Protein AF-A0AAP3ELH7-F1 (afdb_monomer_lite)

Organism: Escherichia coli (NCBI:txid562)

pLDDT: mean 81.07, std 14.66, range [38.44, 95.0]

Radius of gyration: 16.55 Å; chains: 1; bounding box: 54×20×45 Å

Foldseek 3Di:
DPPPPPPPVVQDFDKDKDFDDDPPDDPPDDTDIDIGTDDPPPDCAQPWADWDFDADPVRDTPDTDTTGDHDPDDPPPDD

Sequence (79 aa):
LPNKIDPKVKNVAAVAVSATLPPMYSRGQTIDVTVSSIGDATSIRGGTLLLTQLHGADGEVYALAQGSVVVGGMNATGA

Structure (mmCIF, N/CA/C/O backbone):
data_AF-A0AAP3ELH7-F1
#
_entry.id   AF-A0AAP3ELH7-F1
#
loop_
_atom_site.group_PDB
_atom_site.id
_atom_site.type_symbol
_atom_site.label_atom_id
_atom_site.label_alt_id
_atom_site.label_comp_id
_atom_site.label_asym_id
_atom_site.label_entity_id
_atom_site.label_seq_id
_atom_site.pdbx_PDB_ins_code
_atom_site.Cartn_x
_atom_site.Cartn_y
_atom_site.Cartn_z
_atom_site.occupancy
_atom_site.B_iso_or_equiv
_atom_site.auth_seq_id
_atom_site.auth_comp_id
_atom_site.auth_asym_id
_atom_site.auth_atom_id
_atom_site.pdbx_PDB_model_num
ATOM 1 N N . LEU A 1 1 ? 38.328 8.299 -13.344 1.00 55.09 1 LEU A N 1
ATOM 2 C CA . LEU A 1 1 ? 37.064 8.364 -12.572 1.00 55.09 1 LEU A CA 1
ATOM 3 C C . LEU A 1 1 ? 36.282 7.102 -12.905 1.00 55.09 1 LEU A C 1
ATOM 5 O O . LEU A 1 1 ? 36.090 6.879 -14.096 1.00 55.09 1 LEU A O 1
ATOM 9 N N . PRO A 1 2 ? 35.936 6.232 -11.941 1.00 57.00 2 PRO A N 1
ATOM 10 C CA . PRO A 1 2 ? 35.196 5.018 -12.261 1.00 57.00 2 PRO A CA 1
ATOM 11 C C . PRO A 1 2 ? 33.828 5.414 -12.826 1.00 57.00 2 PRO A C 1
ATOM 13 O O . PRO A 1 2 ? 33.229 6.393 -12.374 1.00 57.00 2 PRO A O 1
ATOM 16 N N . ASN A 1 3 ? 33.385 4.696 -13.858 1.00 56.19 3 ASN A N 1
ATOM 17 C CA . ASN A 1 3 ? 32.102 4.925 -14.512 1.00 56.19 3 ASN A CA 1
ATOM 18 C C . ASN A 1 3 ? 30.993 4.994 -13.461 1.00 56.19 3 ASN A C 1
ATOM 20 O O . ASN A 1 3 ? 30.919 4.131 -12.587 1.00 56.19 3 ASN A O 1
ATOM 24 N N . LYS A 1 4 ? 30.147 6.027 -13.558 1.00 59.53 4 LYS A N 1
ATOM 25 C CA . LYS A 1 4 ? 28.904 6.137 -12.794 1.00 59.53 4 LYS A CA 1
ATOM 26 C C . LYS A 1 4 ? 28.117 4.846 -13.003 1.00 59.53 4 LYS A C 1
ATOM 28 O O . LYS A 1 4 ? 27.550 4.625 -14.069 1.00 59.53 4 LYS A O 1
ATOM 33 N N . ILE A 1 5 ? 28.136 3.970 -12.006 1.00 63.03 5 ILE A N 1
ATOM 34 C CA . ILE A 1 5 ? 27.188 2.870 -11.911 1.00 63.03 5 ILE A CA 1
ATOM 35 C C . ILE A 1 5 ? 25.878 3.567 -11.573 1.00 63.03 5 ILE A C 1
ATOM 37 O O . ILE A 1 5 ? 25.613 3.831 -10.407 1.00 63.03 5 ILE A O 1
ATOM 41 N N . ASP A 1 6 ? 25.114 3.967 -12.589 1.00 61.56 6 ASP A N 1
ATOM 42 C CA . ASP A 1 6 ? 23.722 4.344 -12.389 1.00 61.56 6 ASP A CA 1
ATOM 43 C C . ASP A 1 6 ? 23.029 3.087 -11.853 1.00 61.56 6 ASP A C 1
ATOM 45 O O . ASP A 1 6 ? 22.940 2.096 -12.590 1.00 61.56 6 ASP A O 1
ATOM 49 N N . PRO A 1 7 ? 22.542 3.065 -10.599 1.00 58.81 7 PRO A N 1
ATOM 50 C CA . PRO A 1 7 ? 21.730 1.971 -10.102 1.00 58.81 7 PRO A CA 1
ATOM 51 C C . PRO A 1 7 ? 20.342 2.101 -10.738 1.00 58.81 7 PRO A C 1
ATOM 53 O O . PRO A 1 7 ? 19.337 2.265 -10.054 1.00 58.81 7 PRO A O 1
ATOM 56 N N . LYS A 1 8 ? 20.265 2.056 -12.074 1.00 57.91 8 LYS A N 1
ATOM 57 C CA . LYS A 1 8 ? 19.030 1.765 -12.792 1.00 57.91 8 LYS A CA 1
ATOM 58 C C . LYS A 1 8 ? 18.691 0.323 -12.453 1.00 57.91 8 LYS A C 1
ATOM 60 O O . LYS A 1 8 ? 19.046 -0.615 -13.166 1.00 57.91 8 LYS A O 1
ATOM 65 N N . VAL A 1 9 ? 18.067 0.162 -11.294 1.00 62.00 9 VAL A N 1
ATOM 66 C CA . VAL A 1 9 ? 17.492 -1.072 -10.785 1.00 62.00 9 VAL A CA 1
ATOM 67 C C . VAL A 1 9 ? 16.379 -1.477 -11.741 1.00 62.00 9 VAL A C 1
ATOM 69 O O . VAL A 1 9 ? 15.224 -1.114 -11.577 1.00 62.00 9 VAL A O 1
ATOM 72 N N . LYS A 1 10 ? 16.749 -2.210 -12.796 1.00 62.38 10 LYS A N 1
ATOM 73 C CA . LYS A 1 10 ? 15.844 -2.583 -13.896 1.00 62.38 10 LYS A CA 1
ATOM 74 C C . LYS A 1 10 ? 14.563 -3.288 -13.429 1.00 62.38 10 LYS A C 1
ATOM 76 O O . LYS A 1 10 ? 13.583 -3.274 -14.157 1.00 62.38 10 LYS A O 1
ATOM 81 N N . ASN A 1 11 ? 14.584 -3.880 -12.233 1.00 69.44 11 ASN A N 1
ATOM 82 C CA . ASN A 1 11 ? 13.524 -4.737 -11.707 1.00 69.44 11 ASN A CA 1
ATOM 83 C C . ASN A 1 11 ? 12.961 -4.255 -10.356 1.00 69.44 11 ASN A C 1
ATOM 85 O O . ASN A 1 11 ? 12.369 -5.051 -9.633 1.00 69.44 11 ASN A O 1
ATOM 89 N N . VAL A 1 12 ? 13.179 -2.992 -9.974 1.00 79.56 12 VAL A N 1
ATOM 90 C CA . VAL A 1 12 ? 12.644 -2.427 -8.724 1.00 79.56 12 VAL A CA 1
ATOM 91 C C . VAL A 1 12 ? 11.866 -1.160 -9.047 1.00 79.56 12 VAL A C 1
ATOM 93 O O . VAL A 1 12 ? 12.336 -0.315 -9.804 1.00 79.56 12 VAL A O 1
ATOM 96 N N . ALA A 1 13 ? 10.685 -1.027 -8.451 1.00 85.44 13 ALA A N 1
ATOM 97 C CA . ALA A 1 13 ? 9.844 0.154 -8.562 1.00 85.44 13 ALA A CA 1
ATOM 98 C C . ALA A 1 13 ? 9.549 0.706 -7.167 1.00 85.44 13 ALA A C 1
ATOM 100 O O . ALA A 1 13 ? 9.262 -0.055 -6.242 1.00 85.44 13 ALA A O 1
ATOM 101 N N . ALA A 1 14 ? 9.588 2.029 -7.027 1.00 88.62 14 ALA A N 1
ATOM 102 C CA . ALA A 1 14 ? 8.971 2.688 -5.887 1.00 88.62 14 ALA A CA 1
ATOM 103 C C . ALA A 1 14 ? 7.449 2.656 -6.076 1.00 88.62 14 ALA A C 1
ATOM 105 O O . ALA A 1 14 ? 6.954 2.906 -7.178 1.00 88.62 14 ALA A O 1
ATOM 106 N N . VAL A 1 15 ? 6.708 2.333 -5.017 1.00 91.62 15 VAL A N 1
ATOM 107 C CA . VAL A 1 15 ? 5.245 2.239 -5.059 1.00 91.62 15 VAL A CA 1
ATOM 108 C C . VAL A 1 15 ? 4.617 2.929 -3.856 1.00 91.62 15 VAL A C 1
ATOM 110 O O . VAL A 1 15 ? 5.183 2.931 -2.766 1.00 91.62 15 VAL A O 1
ATOM 113 N N . ALA A 1 16 ? 3.440 3.510 -4.068 1.00 92.00 16 ALA A N 1
ATOM 114 C CA . ALA A 1 16 ? 2.547 3.977 -3.020 1.00 92.00 16 ALA A CA 1
ATOM 115 C C . ALA A 1 16 ? 1.495 2.897 -2.778 1.00 92.00 16 ALA A C 1
ATOM 117 O O . ALA A 1 16 ? 0.937 2.355 -3.733 1.00 92.00 16 ALA A O 1
ATOM 118 N N . VAL A 1 17 ? 1.210 2.612 -1.511 1.00 93.75 17 VAL A N 1
ATOM 119 C CA . VAL A 1 17 ? 0.151 1.684 -1.114 1.00 93.75 17 VAL A CA 1
ATOM 120 C C . VAL A 1 17 ? -0.848 2.454 -0.267 1.00 93.75 17 VAL A C 1
ATOM 122 O O . VAL A 1 17 ? -0.469 3.080 0.721 1.00 93.75 17 VAL A O 1
ATOM 125 N N . SER A 1 18 ? -2.114 2.431 -0.662 1.00 93.75 18 SER A N 1
ATOM 126 C CA . SER A 1 18 ? -3.200 3.079 0.068 1.00 93.75 18 SER A CA 1
ATOM 127 C C . SER A 1 18 ? -4.396 2.148 0.184 1.00 93.75 18 SER A C 1
ATOM 129 O O . SER A 1 18 ? -4.587 1.241 -0.623 1.00 93.75 18 SER A O 1
ATOM 131 N N . ALA A 1 19 ? -5.205 2.357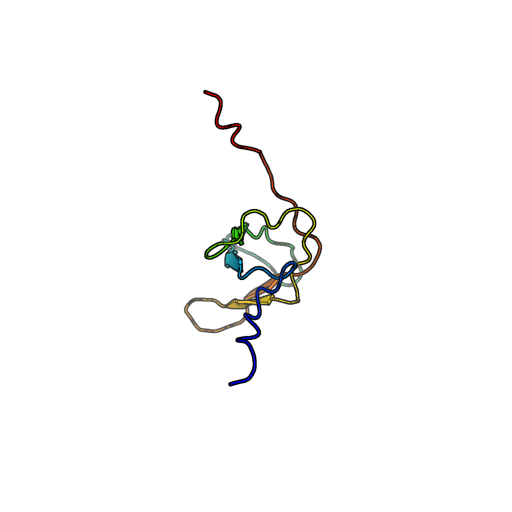 1.213 1.00 93.19 19 ALA A N 1
ATOM 132 C CA . ALA A 1 19 ? -6.423 1.598 1.436 1.00 93.19 19 ALA A CA 1
ATOM 133 C C . ALA A 1 19 ? -7.455 2.483 2.124 1.00 93.19 19 ALA A C 1
ATOM 135 O O . ALA A 1 19 ? -7.106 3.435 2.825 1.00 93.19 19 ALA A O 1
ATOM 136 N N . THR A 1 20 ? -8.726 2.148 1.948 1.00 90.94 20 THR A N 1
ATOM 137 C CA . THR A 1 20 ? -9.818 2.756 2.704 1.00 90.94 20 THR A CA 1
ATOM 138 C C . THR A 1 20 ? -10.347 1.720 3.675 1.00 90.94 20 THR A C 1
ATOM 140 O O . THR A 1 20 ? -10.818 0.665 3.258 1.00 90.94 20 THR A O 1
ATOM 143 N N . LEU A 1 21 ? -10.262 2.011 4.973 1.00 88.12 21 LEU A N 1
ATOM 144 C CA . LEU A 1 21 ? -10.827 1.130 5.986 1.00 88.12 21 LEU A CA 1
ATOM 145 C C . LEU A 1 21 ? -12.354 1.275 5.999 1.00 88.12 21 LEU A C 1
ATOM 147 O O . LEU A 1 21 ? -12.851 2.385 6.218 1.00 88.12 21 LEU A O 1
ATOM 151 N N . PRO A 1 22 ? -13.112 0.187 5.782 1.00 85.44 22 PRO A N 1
ATOM 152 C CA . PRO A 1 22 ? -14.557 0.241 5.893 1.00 85.44 22 PRO A CA 1
ATOM 153 C C . PRO A 1 22 ? -14.981 0.423 7.360 1.00 85.44 22 PRO A C 1
ATOM 155 O O . PRO A 1 22 ? -14.261 0.018 8.282 1.00 85.44 22 PRO A O 1
ATOM 158 N N . PRO A 1 23 ? -16.177 0.986 7.603 1.00 85.94 23 PRO A N 1
ATOM 159 C CA . PRO A 1 23 ? -16.768 0.991 8.932 1.00 85.94 23 PRO A CA 1
ATOM 160 C C . PRO A 1 23 ? -16.849 -0.435 9.490 1.00 85.94 23 PRO A C 1
ATOM 162 O O . PRO A 1 23 ? -17.180 -1.371 8.766 1.00 85.94 23 PRO A O 1
ATOM 165 N N . MET A 1 24 ? -16.587 -0.594 10.788 1.00 83.75 2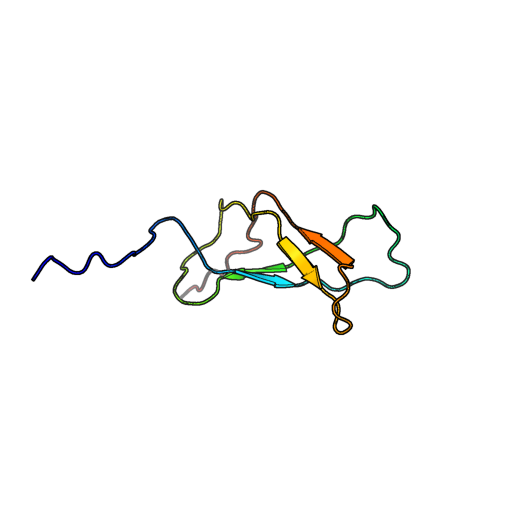4 MET A N 1
ATOM 166 C CA . MET A 1 24 ? -16.638 -1.888 11.490 1.00 83.75 24 MET A CA 1
ATOM 167 C C . MET A 1 24 ? -15.636 -2.950 10.999 1.00 83.75 24 MET A C 1
ATOM 169 O O . MET A 1 24 ? -15.833 -4.141 11.258 1.00 83.75 24 MET A O 1
ATOM 173 N N . TYR A 1 25 ? -14.541 -2.541 10.346 1.00 85.69 25 TYR A N 1
ATOM 174 C CA . TYR A 1 25 ? -13.433 -3.447 10.049 1.00 85.69 25 TYR A CA 1
ATOM 175 C C . TYR A 1 25 ? -12.948 -4.152 11.325 1.00 85.69 25 TYR A C 1
ATOM 177 O O . TYR A 1 25 ? -12.629 -3.518 12.333 1.00 85.69 25 TYR A O 1
ATOM 185 N N . SER A 1 26 ? -12.915 -5.481 11.277 1.00 87.81 26 SER A N 1
ATOM 186 C CA . SER A 1 26 ? -12.504 -6.330 12.394 1.00 87.81 26 SER A CA 1
ATOM 187 C C . SER A 1 26 ? -11.126 -6.928 12.148 1.00 87.81 26 SER A C 1
ATOM 189 O O . SER A 1 26 ? -10.727 -7.186 11.013 1.00 87.81 26 SER A O 1
ATOM 191 N N . ARG A 1 27 ? -10.393 -7.203 13.230 1.00 84.88 27 ARG A N 1
ATOM 192 C CA . ARG A 1 27 ? -9.076 -7.846 13.137 1.00 84.88 27 ARG A CA 1
ATOM 193 C C . ARG A 1 27 ? -9.181 -9.170 12.375 1.00 84.88 27 ARG A C 1
ATOM 195 O O . ARG A 1 27 ? -10.024 -10.002 12.693 1.00 84.88 27 ARG A O 1
ATOM 202 N N . GLY A 1 28 ? -8.295 -9.358 11.400 1.00 85.88 28 GLY A N 1
ATOM 203 C CA . GLY A 1 28 ? -8.236 -10.565 10.573 1.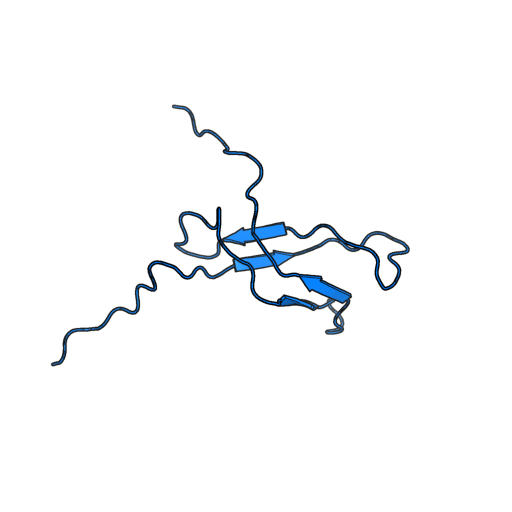00 85.88 28 GLY A CA 1
ATOM 204 C C . GLY A 1 28 ? -9.121 -10.537 9.325 1.00 85.88 28 GLY A C 1
ATOM 205 O O . GLY A 1 28 ? -9.028 -11.459 8.520 1.00 85.88 28 GLY A O 1
ATOM 206 N N . GLN A 1 29 ? -9.942 -9.502 9.125 1.00 90.62 29 GLN A N 1
ATOM 207 C CA . GLN A 1 29 ? -10.607 -9.299 7.840 1.00 90.62 29 GLN A CA 1
ATOM 208 C C . GLN A 1 29 ? -9.598 -8.849 6.779 1.00 90.62 29 GLN A C 1
ATOM 210 O O . GLN A 1 29 ? -8.579 -8.232 7.076 1.00 90.62 29 GLN A O 1
ATOM 215 N N . THR A 1 30 ? -9.882 -9.159 5.521 1.00 90.25 30 THR A N 1
ATOM 216 C CA . THR A 1 30 ? -9.121 -8.634 4.386 1.00 90.25 30 THR A CA 1
ATOM 217 C C . THR A 1 30 ? -9.655 -7.261 3.999 1.00 90.25 30 THR A C 1
ATOM 219 O O . THR A 1 30 ? -10.868 -7.051 4.013 1.00 90.25 30 THR A O 1
ATOM 222 N N . ILE A 1 31 ? -8.762 -6.350 3.614 1.00 90.06 31 ILE A N 1
ATOM 223 C CA . ILE A 1 31 ? -9.126 -5.070 2.998 1.00 90.06 31 ILE A CA 1
ATOM 224 C C . ILE A 1 31 ? -8.542 -4.982 1.598 1.00 90.06 31 ILE A C 1
ATOM 226 O O . ILE A 1 31 ? -7.461 -5.515 1.334 1.00 90.06 31 ILE A O 1
ATOM 230 N N . ASP A 1 32 ? -9.238 -4.258 0.733 1.00 90.06 32 ASP A N 1
ATOM 231 C CA . ASP A 1 32 ? -8.716 -3.918 -0.578 1.00 90.06 32 ASP A CA 1
ATOM 232 C C . ASP A 1 32 ? -7.672 -2.808 -0.452 1.00 90.06 32 ASP A C 1
ATOM 234 O O . ASP A 1 32 ? -7.867 -1.801 0.237 1.00 90.06 32 ASP A O 1
ATOM 238 N N . VAL A 1 33 ? -6.551 -3.002 -1.143 1.00 91.56 33 VAL A N 1
ATOM 239 C CA . VAL A 1 33 ? -5.450 -2.044 -1.194 1.00 91.56 33 VAL A CA 1
ATOM 240 C C . VAL A 1 33 ? -5.186 -1.651 -2.639 1.00 91.56 33 VAL A C 1
ATOM 242 O O . VAL A 1 33 ? -5.200 -2.480 -3.547 1.00 91.56 33 VAL A O 1
ATOM 245 N N . THR A 1 34 ? -4.931 -0.369 -2.854 1.00 91.44 34 THR A N 1
ATOM 246 C CA . THR A 1 34 ? -4.508 0.176 -4.139 1.00 91.44 34 THR A CA 1
ATOM 247 C C . THR A 1 34 ? -3.000 0.350 -4.122 1.00 91.44 34 THR A C 1
ATOM 249 O O . THR A 1 34 ? -2.447 0.964 -3.209 1.00 91.44 34 THR A O 1
ATOM 252 N N . VAL A 1 35 ? -2.334 -0.188 -5.142 1.00 91.56 35 VAL A N 1
ATOM 253 C CA . VAL A 1 35 ? -0.890 -0.044 -5.338 1.00 91.56 35 VAL A CA 1
ATOM 254 C C . VAL A 1 35 ? -0.654 0.790 -6.587 1.00 91.56 35 VAL A C 1
ATOM 256 O O . VAL A 1 35 ? -1.085 0.417 -7.677 1.00 91.56 35 VAL A O 1
ATOM 259 N N . SER A 1 36 ? 0.065 1.895 -6.427 1.00 89.38 36 SER A N 1
ATOM 260 C CA . SER A 1 36 ? 0.369 2.836 -7.502 1.00 89.38 36 SER A CA 1
ATOM 261 C C . SER A 1 36 ? 1.875 2.947 -7.690 1.00 89.38 36 SER A C 1
ATOM 263 O O . SER A 1 36 ? 2.620 3.080 -6.722 1.00 89.38 36 SER A O 1
ATOM 265 N N . SER A 1 37 ? 2.342 2.914 -8.935 1.00 87.56 37 SER A N 1
ATOM 266 C CA . SER A 1 37 ? 3.743 3.183 -9.263 1.00 87.56 37 SER A CA 1
ATOM 267 C C . SER A 1 37 ? 4.110 4.639 -8.961 1.00 87.56 37 SER A C 1
ATOM 269 O O . SER A 1 37 ? 3.333 5.546 -9.256 1.00 87.56 37 SER A O 1
ATOM 271 N N . ILE A 1 3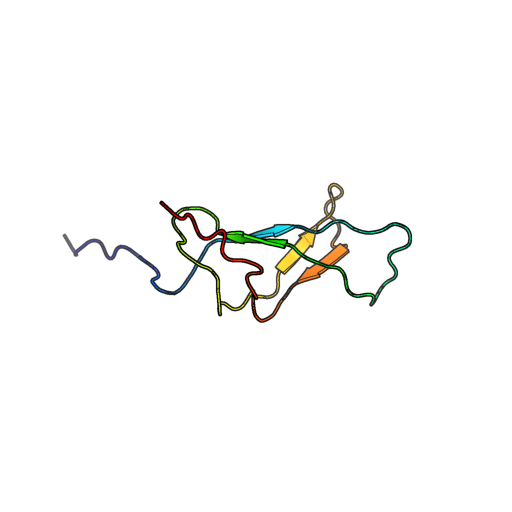8 ? 5.303 4.866 -8.411 1.00 86.25 38 ILE A N 1
ATOM 272 C CA . ILE A 1 38 ? 5.866 6.198 -8.158 1.00 86.25 38 ILE A CA 1
ATOM 273 C C . ILE A 1 38 ? 7.052 6.432 -9.103 1.00 86.25 38 ILE A C 1
ATOM 275 O O . ILE A 1 38 ? 7.916 5.566 -9.255 1.00 86.25 38 ILE A O 1
ATOM 279 N N . GLY A 1 39 ? 7.128 7.632 -9.684 1.00 80.00 39 GLY A N 1
ATOM 280 C CA . GLY A 1 39 ? 8.249 8.067 -10.520 1.00 80.00 39 GLY A CA 1
ATOM 281 C C . GLY A 1 39 ? 8.246 7.416 -11.903 1.00 80.00 39 GLY A C 1
ATOM 282 O O . GLY A 1 39 ? 7.199 7.287 -12.529 1.00 80.00 39 GLY A O 1
ATOM 283 N N . ASP A 1 40 ? 9.421 6.989 -12.367 1.00 71.00 40 ASP A N 1
ATOM 284 C CA . ASP A 1 40 ? 9.640 6.532 -13.749 1.00 71.00 40 ASP A CA 1
ATOM 285 C C . ASP A 1 40 ? 9.267 5.055 -13.995 1.00 71.00 40 ASP A C 1
ATOM 287 O O . ASP A 1 40 ? 9.611 4.474 -15.027 1.00 71.00 40 ASP A O 1
ATOM 291 N N . ALA A 1 41 ? 8.589 4.403 -13.046 1.00 76.69 41 ALA A N 1
ATOM 292 C CA . ALA A 1 41 ? 8.200 3.005 -13.180 1.00 76.69 41 ALA A CA 1
ATOM 293 C C . ALA A 1 41 ? 7.085 2.843 -14.232 1.00 76.69 41 ALA A C 1
ATOM 295 O O . ALA A 1 41 ? 5.922 3.138 -13.975 1.00 76.69 41 ALA A O 1
ATOM 296 N N . THR A 1 42 ? 7.437 2.329 -15.417 1.00 75.12 42 THR A N 1
ATOM 297 C CA . THR A 1 42 ? 6.502 2.121 -16.542 1.00 75.12 42 THR A CA 1
ATOM 298 C C . THR A 1 42 ? 5.421 1.076 -16.244 1.00 75.12 42 THR A C 1
ATOM 300 O O . THR A 1 42 ? 4.331 1.124 -16.808 1.00 75.12 42 THR A O 1
ATOM 303 N N . SER A 1 43 ? 5.711 0.097 -15.383 1.00 78.25 43 SER A N 1
ATOM 304 C CA . SER A 1 43 ? 4.742 -0.914 -14.962 1.00 78.25 43 SER A CA 1
ATOM 305 C C . SER A 1 43 ? 5.175 -1.605 -13.672 1.00 78.25 43 SER A C 1
ATOM 307 O O . SER A 1 43 ? 6.361 -1.827 -13.446 1.00 78.25 43 SER A O 1
ATOM 309 N N . ILE A 1 44 ? 4.190 -2.000 -12.866 1.00 85.88 44 ILE A N 1
ATOM 310 C CA . ILE A 1 44 ? 4.345 -2.864 -11.682 1.00 85.88 44 ILE A CA 1
ATOM 311 C C . ILE A 1 44 ? 3.626 -4.209 -11.856 1.00 85.88 44 ILE A C 1
ATOM 313 O O . ILE A 1 44 ? 3.511 -4.999 -10.919 1.00 85.88 44 ILE A O 1
ATOM 317 N N . ARG A 1 45 ? 3.125 -4.484 -13.067 1.00 84.75 45 ARG A N 1
ATOM 318 C CA . ARG A 1 45 ? 2.430 -5.728 -13.395 1.00 84.75 45 ARG A CA 1
ATOM 319 C C . ARG A 1 45 ? 3.372 -6.916 -13.240 1.00 84.75 45 ARG A C 1
ATOM 321 O O . ARG A 1 45 ? 4.466 -6.919 -13.795 1.00 84.75 45 ARG A O 1
ATOM 328 N N . GLY A 1 46 ? 2.909 -7.948 -12.535 1.00 83.62 46 GLY A N 1
ATOM 329 C CA . GLY A 1 46 ? 3.719 -9.139 -12.267 1.00 83.62 46 GLY A CA 1
ATOM 330 C C . GLY A 1 46 ? 4.826 -8.899 -11.237 1.00 83.62 46 GLY A C 1
ATOM 331 O O . GLY A 1 46 ? 5.609 -9.805 -10.967 1.00 83.62 46 GLY A O 1
ATOM 332 N N . GLY A 1 47 ? 4.884 -7.700 -10.648 1.00 88.81 47 GLY A N 1
ATOM 333 C CA . GLY A 1 47 ? 5.722 -7.412 -9.496 1.00 88.81 47 GLY A CA 1
ATOM 334 C C . GLY A 1 47 ? 5.181 -8.067 -8.227 1.00 88.81 47 GLY A C 1
ATOM 335 O O . GLY A 1 47 ? 4.023 -8.485 -8.148 1.00 88.81 47 GLY A O 1
ATOM 336 N N . THR A 1 48 ? 6.033 -8.139 -7.210 1.00 91.25 48 THR A N 1
ATOM 337 C CA . THR A 1 48 ? 5.653 -8.577 -5.864 1.00 91.25 48 THR A CA 1
ATOM 338 C C . THR A 1 48 ? 5.790 -7.402 -4.912 1.00 91.25 48 THR A C 1
ATOM 340 O O . THR A 1 48 ? 6.856 -6.794 -4.822 1.00 91.25 48 THR A O 1
ATOM 343 N N . LEU A 1 49 ? 4.710 -7.089 -4.203 1.00 93.00 49 LEU A N 1
ATOM 344 C CA . LEU A 1 49 ? 4.713 -6.158 -3.092 1.00 93.00 49 LEU A CA 1
ATOM 345 C C . LEU A 1 49 ? 5.336 -6.854 -1.881 1.00 93.00 49 LEU A C 1
ATOM 347 O O . LEU A 1 49 ? 4.840 -7.882 -1.411 1.00 93.00 49 LEU A O 1
ATOM 351 N N . LEU A 1 50 ? 6.431 -6.288 -1.385 1.00 92.62 50 LEU A N 1
ATOM 352 C CA . LEU A 1 50 ? 7.028 -6.708 -0.121 1.00 92.62 50 LEU A CA 1
ATOM 353 C C . LEU A 1 50 ? 6.110 -6.332 1.044 1.00 92.62 50 LEU A C 1
ATOM 355 O O . LEU A 1 50 ? 5.273 -5.442 0.907 1.00 92.62 50 LEU A O 1
ATOM 359 N N . LEU A 1 51 ? 6.284 -6.988 2.193 1.00 94.81 51 LEU A N 1
ATOM 360 C CA . LEU A 1 51 ? 5.513 -6.680 3.395 1.00 94.81 51 LEU A CA 1
ATOM 361 C C . LEU A 1 51 ? 5.543 -5.180 3.694 1.00 94.81 51 LEU A C 1
ATOM 363 O O . LEU A 1 51 ? 6.581 -4.619 4.037 1.00 94.81 51 LEU A O 1
ATOM 367 N N . THR A 1 52 ? 4.379 -4.559 3.560 1.00 94.56 52 THR A N 1
ATOM 368 C CA . THR A 1 52 ? 4.181 -3.121 3.690 1.00 94.56 52 THR A CA 1
ATOM 369 C C . THR A 1 52 ? 3.136 -2.872 4.765 1.00 94.56 52 THR A C 1
ATOM 371 O O . THR A 1 52 ? 2.033 -3.416 4.710 1.00 94.56 52 THR A O 1
ATOM 374 N N . GLN A 1 53 ? 3.490 -2.061 5.757 1.00 95.00 53 GLN A N 1
ATOM 375 C CA . GLN A 1 53 ? 2.577 -1.644 6.817 1.00 95.00 53 GLN A CA 1
ATOM 376 C C . GLN A 1 53 ? 1.781 -0.425 6.347 1.00 95.00 53 GLN A C 1
ATOM 378 O O . GLN A 1 53 ? 2.357 0.521 5.811 1.00 95.00 53 GLN A O 1
ATOM 383 N N . LEU A 1 54 ? 0.463 -0.449 6.541 1.00 94.19 54 LEU A N 1
ATOM 384 C CA . LEU A 1 54 ? -0.400 0.703 6.308 1.00 94.19 54 LEU A CA 1
ATOM 385 C C . LEU A 1 54 ? -0.714 1.362 7.647 1.00 94.19 54 LEU A C 1
ATOM 387 O O . LEU A 1 54 ? -1.343 0.750 8.519 1.00 94.19 54 LEU A O 1
ATOM 391 N N . HIS A 1 55 ? -0.275 2.611 7.777 1.00 94.44 55 HIS A N 1
ATOM 392 C CA . HIS A 1 55 ? -0.475 3.420 8.970 1.00 94.44 55 HIS A CA 1
ATOM 393 C C . HIS A 1 55 ? -1.696 4.328 8.837 1.00 94.44 55 HIS A C 1
ATOM 395 O O . HIS A 1 55 ? -1.970 4.866 7.761 1.00 94.44 55 HIS A O 1
ATOM 401 N N . GLY A 1 56 ? -2.407 4.515 9.945 1.00 91.62 56 GLY A N 1
ATOM 402 C CA . GLY A 1 56 ? -3.405 5.566 10.083 1.00 91.62 56 GLY A CA 1
ATOM 403 C C . GLY A 1 56 ? -2.757 6.941 10.262 1.00 91.62 56 GLY A C 1
ATOM 404 O O . GLY A 1 56 ? -1.546 7.067 10.453 1.00 91.62 56 GLY A O 1
ATOM 405 N N . ALA A 1 57 ? -3.574 7.995 10.232 1.00 90.44 57 ALA A N 1
ATOM 406 C CA . ALA A 1 57 ? -3.115 9.361 10.515 1.00 90.44 57 ALA A CA 1
ATOM 407 C C . ALA A 1 57 ? -2.633 9.552 11.970 1.00 90.44 57 ALA A C 1
ATOM 409 O O . ALA A 1 57 ? -1.958 10.528 12.280 1.00 90.44 57 ALA A O 1
ATOM 410 N N . ASP A 1 58 ? -2.985 8.617 12.849 1.00 93.00 58 ASP A N 1
ATOM 411 C CA . ASP A 1 58 ? -2.534 8.485 14.235 1.00 93.00 58 ASP A CA 1
ATOM 412 C C . ASP A 1 58 ? -1.179 7.759 14.370 1.00 93.00 58 ASP A C 1
ATOM 414 O O . ASP A 1 58 ? -0.613 7.733 15.459 1.00 93.00 58 ASP A O 1
ATOM 418 N N . GLY A 1 59 ? -0.643 7.198 13.279 1.00 93.38 59 GLY A N 1
ATOM 419 C CA . GLY A 1 59 ? 0.619 6.454 13.251 1.00 93.38 59 GLY A CA 1
ATOM 420 C C . GLY A 1 59 ? 0.492 4.961 13.566 1.00 93.38 59 GLY A C 1
ATOM 421 O O . GLY A 1 59 ? 1.467 4.224 13.404 1.00 93.38 59 GLY A O 1
ATOM 422 N N . GLU A 1 60 ? -0.692 4.481 13.944 1.00 92.81 60 GLU A N 1
ATOM 423 C CA . GLU A 1 60 ? -0.909 3.071 14.275 1.00 92.81 60 GLU A CA 1
ATOM 424 C C . GLU A 1 60 ? -1.015 2.204 13.017 1.00 92.81 60 GLU A C 1
ATOM 426 O O . GLU A 1 60 ? -1.444 2.662 11.957 1.00 92.81 60 GLU A O 1
ATOM 431 N N . VAL A 1 61 ? -0.624 0.930 13.118 1.00 92.25 61 VAL A N 1
ATOM 432 C CA . VAL A 1 61 ? -0.709 -0.020 11.997 1.00 92.25 61 VAL A CA 1
ATOM 433 C C . VAL A 1 61 ? -2.109 -0.626 11.943 1.00 92.25 61 VAL A C 1
ATOM 435 O O . VAL A 1 61 ? -2.496 -1.395 12.822 1.00 92.25 61 VAL A O 1
ATOM 438 N N . TYR A 1 62 ? -2.848 -0.342 10.872 1.00 91.50 62 TYR A N 1
ATOM 439 C CA . TYR A 1 62 ? -4.209 -0.861 10.675 1.00 91.50 62 TYR A CA 1
ATOM 440 C C . TYR A 1 62 ? -4.260 -2.078 9.753 1.00 91.50 62 TYR A C 1
ATOM 442 O O . TYR A 1 62 ? -5.169 -2.905 9.865 1.00 91.50 62 TYR A O 1
ATOM 450 N N . ALA A 1 63 ? -3.293 -2.201 8.842 1.00 93.12 63 ALA A N 1
ATOM 451 C CA . ALA A 1 63 ? -3.234 -3.307 7.901 1.00 93.12 63 ALA A CA 1
ATOM 452 C C . ALA A 1 63 ? -1.806 -3.630 7.461 1.00 93.12 63 ALA A C 1
ATOM 454 O O . ALA A 1 63 ? -0.898 -2.801 7.522 1.00 93.12 63 ALA A O 1
ATOM 455 N N . LEU A 1 64 ? -1.642 -4.858 6.977 1.00 94.06 64 LEU A N 1
ATOM 456 C CA . LEU A 1 64 ? -0.436 -5.342 6.323 1.00 94.06 64 LEU A CA 1
ATOM 457 C C . LEU A 1 64 ? -0.798 -5.719 4.888 1.00 94.06 64 LEU A C 1
ATOM 459 O O . LEU A 1 64 ? -1.748 -6.472 4.676 1.00 94.06 64 LEU A O 1
ATOM 463 N N . ALA A 1 65 ? -0.032 -5.232 3.918 1.00 94.38 65 ALA A N 1
ATOM 464 C CA . ALA A 1 65 ? -0.182 -5.581 2.511 1.00 94.38 65 ALA A CA 1
ATOM 465 C C . ALA A 1 65 ? 1.088 -6.260 1.997 1.00 94.38 65 ALA A C 1
ATOM 467 O O . ALA A 1 65 ? 2.198 -5.793 2.245 1.00 94.38 65 ALA A O 1
ATOM 468 N N . GLN A 1 66 ? 0.926 -7.374 1.288 1.00 93.62 66 GLN A N 1
ATOM 469 C CA . GLN A 1 66 ? 2.017 -8.102 0.642 1.00 93.62 66 GLN A CA 1
ATOM 470 C C . GLN A 1 66 ? 1.477 -9.015 -0.457 1.00 93.62 66 GLN A C 1
ATOM 472 O O . GLN A 1 66 ? 0.303 -9.385 -0.435 1.00 93.62 66 GLN A O 1
ATOM 477 N N . GLY A 1 67 ? 2.353 -9.438 -1.366 1.00 92.56 67 GLY A N 1
ATOM 478 C CA . GLY A 1 67 ? 2.054 -10.469 -2.359 1.00 92.56 67 GLY A CA 1
ATOM 479 C C . GLY A 1 67 ? 2.110 -9.972 -3.799 1.00 92.56 67 GLY A C 1
ATOM 480 O O . GLY A 1 67 ? 2.640 -8.903 -4.094 1.00 92.56 67 GLY A O 1
ATOM 481 N N . SER A 1 68 ? 1.607 -10.782 -4.728 1.00 90.38 68 SER A N 1
ATOM 482 C CA . SER A 1 68 ? 1.638 -10.465 -6.158 1.00 90.38 68 SER A CA 1
ATOM 483 C C . SER A 1 68 ? 0.751 -9.266 -6.486 1.00 90.38 68 SER A C 1
ATOM 485 O O . SER A 1 68 ? -0.430 -9.258 -6.138 1.00 90.38 68 SER A O 1
ATOM 487 N N . VAL A 1 69 ? 1.293 -8.293 -7.218 1.00 88.25 69 VAL A N 1
ATOM 488 C CA . VAL A 1 69 ? 0.538 -7.123 -7.671 1.00 88.25 69 VAL A CA 1
ATOM 489 C C . VAL A 1 69 ? -0.147 -7.436 -8.995 1.00 88.25 69 VAL A C 1
ATOM 491 O O . VAL A 1 69 ? 0.496 -7.718 -10.013 1.00 88.25 69 VAL A O 1
ATOM 494 N N . VAL A 1 70 ? -1.474 -7.347 -8.981 1.00 83.31 70 VAL A N 1
ATOM 495 C CA . VAL A 1 70 ? -2.313 -7.448 -10.174 1.00 83.31 70 VAL A CA 1
ATOM 496 C C . VAL A 1 70 ? -2.770 -6.044 -10.552 1.00 83.31 70 VAL A C 1
ATOM 498 O O . VAL A 1 70 ? -3.358 -5.337 -9.742 1.00 83.31 70 VAL A O 1
ATOM 501 N N . VAL A 1 71 ? -2.493 -5.633 -11.789 1.00 75.88 71 VAL A N 1
ATOM 502 C CA . VAL A 1 71 ? -2.944 -4.341 -12.321 1.00 75.88 71 VAL A CA 1
ATOM 503 C C . VAL A 1 71 ? -4.277 -4.561 -13.032 1.00 75.88 71 VAL A C 1
ATOM 505 O O . VAL A 1 71 ? -4.332 -5.280 -14.032 1.00 75.88 71 VAL A O 1
ATOM 508 N N . GLY A 1 72 ? -5.350 -3.978 -12.498 1.00 65.19 72 GLY A N 1
ATOM 509 C CA . GLY A 1 72 ? -6.683 -4.024 -13.095 1.00 65.19 72 GLY A CA 1
ATOM 510 C C . GLY A 1 72 ? -6.844 -2.957 -14.177 1.00 65.19 72 GLY A C 1
ATOM 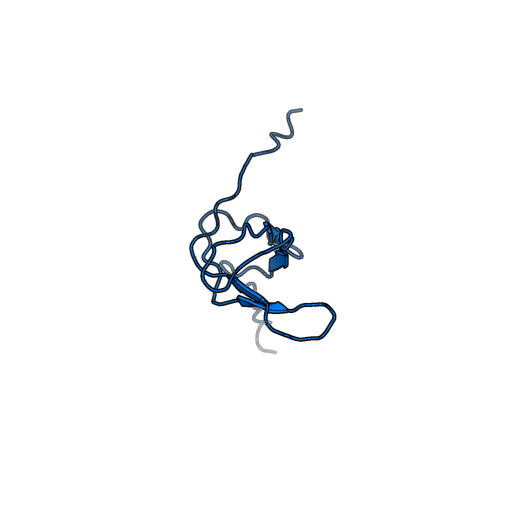511 O O 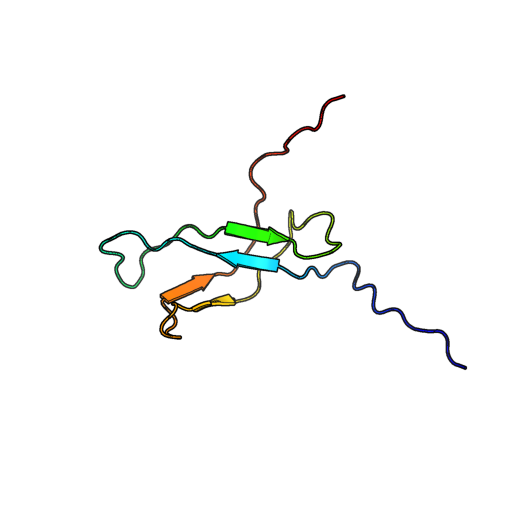. GLY A 1 72 ? -6.768 -1.772 -13.878 1.00 65.19 72 GLY A O 1
ATOM 512 N N . GLY A 1 73 ? -7.091 -3.383 -15.419 1.00 56.56 73 GLY A N 1
ATOM 513 C CA . GLY A 1 73 ? -7.451 -2.505 -16.537 1.00 56.56 73 GLY A CA 1
ATOM 514 C C . GLY A 1 73 ? -6.267 -1.796 -17.204 1.00 56.56 73 GLY A C 1
ATOM 515 O O . GLY A 1 73 ? -5.627 -0.922 -16.631 1.00 56.56 73 GLY A O 1
ATOM 516 N N . MET A 1 74 ? -6.011 -2.124 -18.474 1.00 52.19 74 MET A N 1
ATOM 517 C CA . MET A 1 74 ? -5.374 -1.161 -19.372 1.00 52.19 74 MET A CA 1
ATOM 518 C C . MET A 1 74 ? -6.407 -0.074 -19.662 1.00 52.19 74 MET A C 1
ATOM 520 O O . MET A 1 74 ? -7.423 -0.363 -20.292 1.00 52.19 74 MET A O 1
ATOM 524 N N . ASN A 1 75 ? -6.123 1.176 -19.302 1.00 51.44 75 ASN A N 1
ATOM 525 C CA . ASN A 1 75 ? -6.583 2.264 -20.154 1.00 51.44 75 ASN A CA 1
ATOM 526 C C . ASN A 1 75 ? -5.813 2.091 -21.462 1.00 51.44 75 ASN A C 1
ATOM 528 O O . ASN A 1 75 ? -4.656 2.493 -21.562 1.00 51.44 75 ASN A O 1
ATOM 532 N N . ALA A 1 76 ? -6.410 1.388 -22.424 1.00 51.31 76 ALA A N 1
ATOM 533 C CA . ALA A 1 76 ? -5.955 1.443 -23.796 1.00 51.31 76 ALA A CA 1
ATOM 534 C C . ALA A 1 76 ? -6.083 2.908 -24.218 1.00 51.31 76 ALA A C 1
ATOM 536 O O . ALA A 1 76 ? -7.173 3.374 -24.544 1.00 51.31 76 ALA A O 1
ATOM 537 N N . THR A 1 77 ? -4.992 3.666 -24.145 1.00 53.84 77 THR A N 1
ATOM 538 C CA . THR A 1 77 ? -4.876 4.944 -24.838 1.00 53.84 77 THR A CA 1
ATOM 539 C C . THR A 1 77 ? -4.853 4.614 -26.325 1.00 53.84 77 THR A C 1
ATOM 541 O O . THR A 1 77 ? -3.804 4.402 -26.922 1.00 53.84 77 THR A O 1
ATOM 544 N N . GLY A 1 78 ? -6.045 4.448 -26.892 1.00 52.97 78 GLY A N 1
ATOM 545 C CA . GLY A 1 78 ? -6.252 4.387 -28.325 1.00 52.97 78 GLY A CA 1
ATOM 546 C C . GLY A 1 78 ? -6.245 5.800 -28.889 1.00 52.97 78 GLY A C 1
ATOM 547 O O . GLY A 1 78 ? -7.124 6.593 -28.555 1.00 52.97 78 GLY A O 1
ATOM 548 N N . ALA A 1 79 ? -5.253 6.082 -29.728 1.00 38.44 79 ALA A N 1
ATOM 549 C CA . ALA A 1 79 ? -5.341 6.942 -30.904 1.00 38.44 79 ALA A CA 1
ATOM 550 C C . ALA A 1 79 ? -4.222 6.526 -31.864 1.00 38.44 79 ALA A C 1
ATOM 552 O O . ALA A 1 79 ? -3.057 6.479 -31.408 1.00 38.44 79 ALA A O 1
#

InterPro domains:
  IPR001782 Flagellar P-ring protein [PF02119] (6-77)
  IPR001782 Flagellar P-ring protein [PR01010] (10-29)
  IPR001782 Flagellar P-ring protein [PR01010] (32-49)
  IPR001782 Flagellar P-ring protein [PR01010] (49-67)
  IPR001782 Flagellar P-ring protein [PTHR30381] (3-78)

Secondary structure (DSSP, 8-state):
---------TT--EEEEEE-PPTT--TT----EEEEEETT-S--TT-EEEEEEEEPTTS-EEEEEEEEPP---------